Protein AF-A0A9N9SUY3-F1 (afdb_monomer)

Radius of gyration: 17.71 Å; Cα contacts (8 Å, |Δi|>4): 100; chains: 1; bounding box: 50×22×42 Å

Structure (mmCIF, N/CA/C/O backbone):
data_AF-A0A9N9SUY3-F1
#
_entry.id   AF-A0A9N9SUY3-F1
#
loop_
_atom_site.group_PDB
_atom_site.id
_atom_site.type_symbol
_atom_site.label_atom_id
_atom_site.label_alt_id
_atom_site.label_comp_id
_atom_site.label_asym_id
_atom_site.label_entity_id
_atom_site.label_seq_id
_atom_site.pdbx_PDB_ins_code
_atom_site.Cartn_x
_atom_site.Cartn_y
_atom_site.Cartn_z
_atom_site.occupancy
_atom_site.B_iso_or_equiv
_atom_site.auth_seq_id
_atom_site.auth_comp_id
_atom_site.auth_asym_id
_atom_site.auth_atom_id
_atom_site.pdbx_PDB_m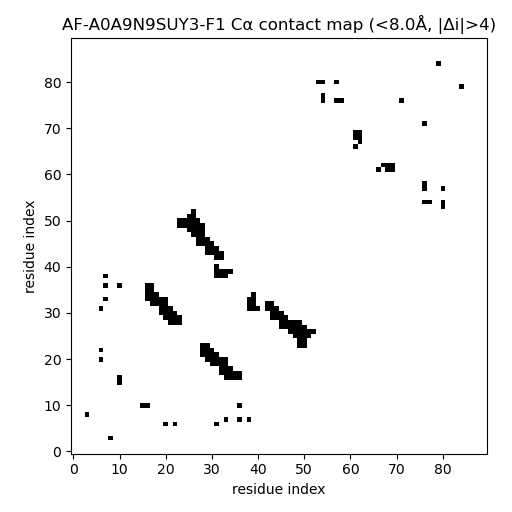odel_num
ATOM 1 N N . MET A 1 1 ? 27.554 9.095 -1.564 1.00 60.06 1 MET A N 1
ATOM 2 C CA . MET A 1 1 ? 26.320 8.423 -1.101 1.00 60.06 1 MET A CA 1
ATOM 3 C C . MET A 1 1 ? 25.505 8.096 -2.343 1.00 60.06 1 MET A C 1
ATOM 5 O O . MET A 1 1 ? 25.291 9.010 -3.126 1.00 60.06 1 MET A O 1
ATOM 9 N N . LEU A 1 2 ? 25.158 6.829 -2.589 1.00 71.81 2 LEU A N 1
ATOM 10 C CA . LEU A 1 2 ? 24.345 6.427 -3.746 1.00 71.81 2 LEU A CA 1
ATOM 11 C C . LEU A 1 2 ? 22.872 6.396 -3.314 1.00 71.81 2 LEU A C 1
ATOM 13 O O . LEU A 1 2 ? 22.533 5.651 -2.400 1.00 71.81 2 LEU A O 1
ATOM 17 N N . SER A 1 3 ? 22.021 7.215 -3.932 1.00 76.31 3 SER A N 1
ATOM 18 C CA . SER A 1 3 ? 20.570 7.219 -3.708 1.00 76.31 3 SER A CA 1
ATOM 19 C C . SER A 1 3 ? 19.870 6.631 -4.929 1.00 76.31 3 SER A C 1
ATOM 21 O O . SER A 1 3 ? 20.025 7.162 -6.030 1.00 76.31 3 SER A O 1
ATOM 23 N N . LEU A 1 4 ? 19.100 5.562 -4.736 1.00 75.69 4 LEU A N 1
ATOM 24 C CA . LEU A 1 4 ? 18.254 4.978 -5.774 1.00 75.69 4 LEU A CA 1
ATOM 25 C C . LEU A 1 4 ? 16.784 5.261 -5.429 1.00 75.69 4 LEU A C 1
ATOM 27 O O . LEU A 1 4 ? 16.385 5.011 -4.290 1.00 75.69 4 LEU A O 1
ATOM 31 N N . PRO A 1 5 ? 15.972 5.772 -6.366 1.00 79.12 5 PRO A N 1
ATOM 32 C CA . PRO A 1 5 ? 14.541 5.913 -6.143 1.00 79.12 5 PRO A CA 1
ATOM 33 C C . PRO A 1 5 ? 13.882 4.561 -5.830 1.00 79.12 5 PRO A C 1
ATOM 35 O O . PRO A 1 5 ? 14.197 3.558 -6.474 1.00 79.12 5 PRO A O 1
ATOM 38 N N . SER A 1 6 ? 12.942 4.534 -4.880 1.00 77.75 6 SER A N 1
ATOM 39 C CA . SER A 1 6 ? 12.244 3.313 -4.433 1.00 77.75 6 SER A CA 1
ATOM 40 C C . SER A 1 6 ? 11.638 2.512 -5.591 1.00 77.75 6 SER A C 1
ATOM 42 O O . SER A 1 6 ? 11.774 1.293 -5.648 1.00 77.75 6 SER A O 1
ATOM 44 N N . HIS A 1 7 ? 11.065 3.201 -6.578 1.00 77.06 7 HIS A N 1
ATOM 45 C CA . HIS A 1 7 ? 10.465 2.587 -7.763 1.00 77.06 7 HIS A CA 1
ATOM 46 C C . HIS A 1 7 ? 11.466 1.842 -8.667 1.00 77.06 7 HIS A C 1
ATOM 48 O O . HIS A 1 7 ? 11.063 0.931 -9.383 1.00 77.06 7 HIS A O 1
ATOM 54 N N . LEU A 1 8 ? 12.766 2.165 -8.621 1.00 76.75 8 LEU A N 1
ATOM 55 C CA . LEU A 1 8 ? 13.799 1.420 -9.356 1.00 76.75 8 LEU A CA 1
ATOM 56 C C . LEU A 1 8 ? 14.338 0.217 -8.571 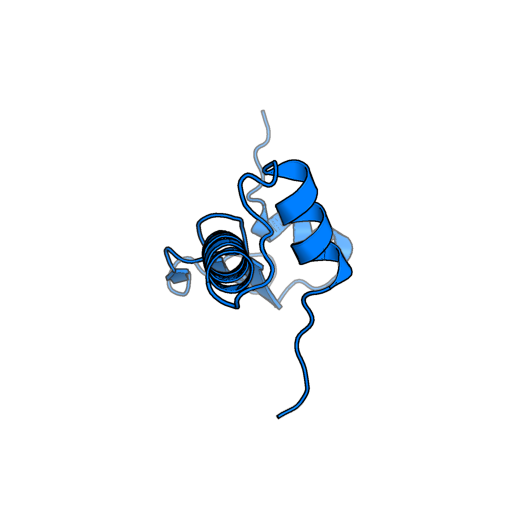1.00 76.75 8 LEU A C 1
ATOM 58 O O . LEU A 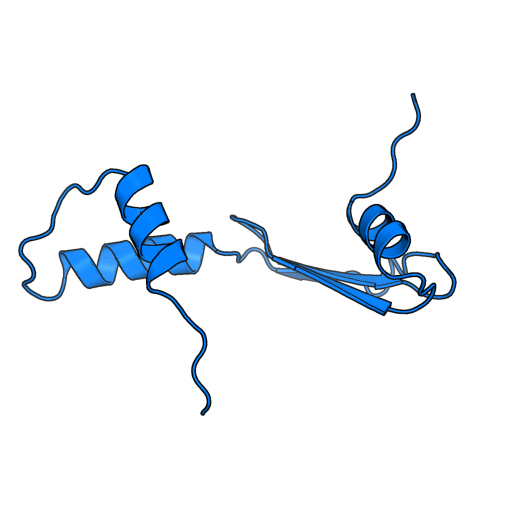1 8 ? 14.821 -0.735 -9.178 1.00 76.75 8 LEU A O 1
ATOM 62 N N . VAL A 1 9 ? 14.212 0.214 -7.238 1.00 81.69 9 VAL A N 1
ATOM 63 C CA . VAL A 1 9 ? 14.608 -0.927 -6.388 1.00 81.69 9 VAL A CA 1
ATOM 64 C C . VAL A 1 9 ? 13.770 -2.167 -6.714 1.00 81.69 9 VAL A C 1
ATOM 66 O O . VAL A 1 9 ? 14.275 -3.288 -6.679 1.00 81.69 9 VAL A O 1
ATOM 69 N N . ILE A 1 10 ? 12.498 -1.980 -7.070 1.00 80.38 10 ILE A N 1
ATOM 70 C CA . ILE A 1 10 ? 11.577 -3.082 -7.377 1.00 80.38 10 ILE A CA 1
ATOM 71 C C . ILE A 1 10 ? 12.073 -3.898 -8.578 1.00 80.38 10 ILE A C 1
ATOM 73 O O . ILE A 1 10 ? 12.048 -5.126 -8.519 1.00 80.38 10 ILE A O 1
ATOM 77 N N . LEU A 1 11 ? 12.611 -3.240 -9.612 1.00 82.31 11 LEU A N 1
ATOM 78 C CA . LEU A 1 11 ? 13.109 -3.887 -10.836 1.00 82.31 11 LEU A CA 1
ATOM 79 C C . LEU A 1 11 ? 14.194 -4.931 -10.554 1.00 82.31 11 LEU A C 1
ATOM 81 O O . LEU A 1 11 ? 14.222 -5.983 -11.191 1.00 82.31 11 LEU A O 1
ATOM 85 N N . ALA A 1 12 ? 15.046 -4.671 -9.557 1.00 80.62 12 ALA A N 1
ATOM 86 C CA . ALA A 1 12 ? 16.123 -5.578 -9.169 1.00 80.62 12 ALA A CA 1
ATOM 87 C C . ALA A 1 12 ? 15.609 -6.949 -8.696 1.00 80.62 12 ALA A C 1
ATOM 89 O O . ALA A 1 12 ? 16.325 -7.939 -8.811 1.00 80.62 12 ALA A O 1
ATOM 90 N N . ASN A 1 13 ? 14.373 -7.019 -8.188 1.00 80.88 13 ASN A N 1
ATOM 91 C CA . ASN A 1 13 ? 13.789 -8.248 -7.650 1.00 80.88 13 ASN A CA 1
ATOM 92 C C . ASN A 1 13 ? 12.992 -9.054 -8.686 1.00 80.88 13 ASN A C 1
ATOM 94 O O . ASN A 1 13 ? 12.822 -10.257 -8.515 1.00 80.88 13 ASN A O 1
ATOM 98 N N . ILE A 1 14 ? 12.495 -8.409 -9.746 1.00 85.25 14 ILE A N 1
ATOM 99 C CA . ILE A 1 14 ? 11.568 -9.020 -10.716 1.00 85.25 14 ILE A CA 1
ATOM 100 C C . ILE A 1 14 ? 12.216 -9.361 -12.065 1.00 85.25 14 ILE A C 1
ATOM 102 O O . ILE A 1 14 ? 11.554 -9.946 -12.916 1.00 85.25 14 ILE A O 1
ATOM 106 N N . ALA A 1 15 ? 13.498 -9.019 -12.256 1.00 86.62 15 ALA A N 1
ATOM 107 C CA . ALA A 1 15 ? 14.282 -9.302 -13.466 1.00 86.62 15 ALA A CA 1
ATOM 108 C C . ALA A 1 15 ? 13.610 -8.852 -14.782 1.00 86.62 15 ALA A C 1
ATOM 110 O O . ALA A 1 15 ? 13.849 -9.431 -15.842 1.00 86.62 15 ALA A O 1
ATOM 111 N N . VAL A 1 16 ? 12.790 -7.800 -14.714 1.00 89.19 16 VAL A N 1
ATOM 112 C CA . VAL A 1 16 ? 12.218 -7.112 -15.876 1.00 89.19 16 VAL A CA 1
ATOM 113 C C . VAL A 1 16 ? 12.710 -5.673 -15.907 1.00 89.19 16 VAL A C 1
ATOM 115 O O . VAL A 1 16 ? 12.919 -5.048 -14.868 1.00 89.19 16 VAL A O 1
ATOM 118 N N . ASP A 1 17 ? 12.890 -5.143 -17.110 1.00 88.06 17 ASP A N 1
ATOM 119 C CA . ASP A 1 17 ? 13.349 -3.774 -17.334 1.00 88.06 17 ASP A CA 1
ATOM 120 C C . ASP A 1 17 ? 12.203 -2.820 -17.711 1.00 88.06 17 ASP A C 1
ATOM 122 O O . ASP A 1 17 ? 12.362 -1.603 -17.636 1.00 88.06 17 ASP A O 1
ATOM 126 N N . THR A 1 18 ? 11.034 -3.355 -18.065 1.00 92.56 18 THR A N 1
ATOM 127 C CA . THR A 1 18 ? 9.859 -2.588 -18.483 1.00 92.56 18 THR A CA 1
AT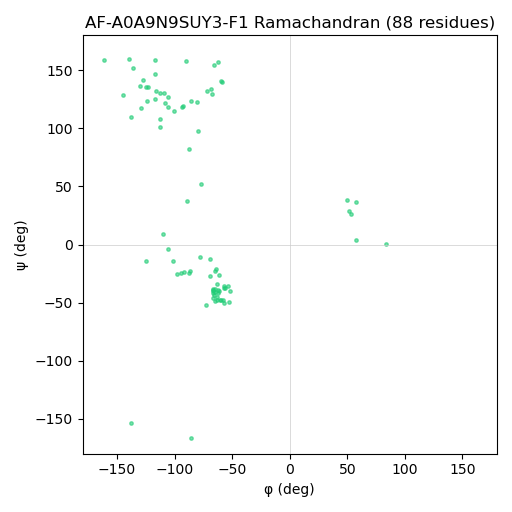OM 128 C C . THR A 1 18 ? 8.631 -3.030 -17.693 1.00 92.56 18 THR A C 1
ATOM 130 O O . THR A 1 18 ? 8.227 -4.189 -17.763 1.00 92.56 18 THR A O 1
ATOM 133 N N . VAL A 1 19 ? 8.040 -2.120 -16.916 1.00 94.12 19 VAL A N 1
ATOM 134 C CA . VAL A 1 19 ? 6.926 -2.403 -15.996 1.00 94.12 19 VAL A CA 1
ATOM 135 C C . VAL A 1 19 ? 6.188 -1.117 -15.620 1.00 94.12 19 VAL A C 1
ATOM 137 O O . VAL A 1 19 ? 6.747 -0.027 -15.687 1.00 94.12 19 VAL A O 1
ATOM 140 N N . VAL A 1 20 ? 4.942 -1.228 -15.163 1.00 94.38 20 VAL A N 1
ATOM 141 C CA . VAL A 1 20 ? 4.257 -0.136 -14.458 1.00 94.38 20 VAL A CA 1
ATOM 142 C C . VAL A 1 20 ? 4.312 -0.418 -12.963 1.00 94.38 20 VAL A C 1
ATOM 144 O O . VAL A 1 20 ? 3.734 -1.397 -12.498 1.00 94.38 20 VAL A O 1
ATOM 147 N N . VAL A 1 21 ? 5.011 0.434 -12.214 1.00 93.00 21 VAL A N 1
ATOM 148 C CA . VAL A 1 21 ? 5.061 0.351 -10.753 1.00 93.00 21 VAL A CA 1
ATOM 149 C C . VAL A 1 21 ? 3.862 1.099 -10.182 1.00 93.00 21 VAL A C 1
ATOM 151 O O . VAL A 1 21 ? 3.690 2.284 -10.465 1.00 93.00 21 VAL A O 1
ATOM 154 N N . VAL A 1 22 ? 3.056 0.413 -9.373 1.00 94.25 22 VAL A N 1
ATOM 155 C CA . VAL A 1 22 ? 1.984 1.009 -8.566 1.00 94.25 22 VAL A CA 1
ATOM 156 C C . VAL A 1 22 ? 2.383 0.863 -7.102 1.00 94.25 22 VAL A C 1
ATOM 158 O O . VAL A 1 22 ? 2.389 -0.245 -6.571 1.00 94.25 22 VAL A O 1
ATOM 161 N N . ASP A 1 23 ? 2.757 1.972 -6.477 1.00 93.38 23 ASP A N 1
ATOM 162 C CA . ASP A 1 23 ? 3.173 2.048 -5.077 1.00 93.38 23 ASP A CA 1
ATOM 163 C C . ASP A 1 23 ? 2.045 2.686 -4.260 1.00 93.38 23 ASP A C 1
ATOM 165 O O . ASP A 1 23 ? 1.637 3.813 -4.536 1.00 93.38 23 ASP A O 1
ATOM 169 N N . ILE A 1 24 ? 1.490 1.954 -3.295 1.00 95.62 24 ILE A N 1
ATOM 170 C CA . ILE A 1 24 ? 0.382 2.424 -2.455 1.00 95.62 24 ILE A CA 1
ATOM 171 C C . ILE A 1 24 ? 0.906 2.577 -1.032 1.00 95.62 24 ILE A C 1
ATOM 173 O O . ILE A 1 24 ? 1.027 1.603 -0.288 1.00 95.62 24 ILE A O 1
ATOM 177 N N . GLY A 1 25 ? 1.193 3.818 -0.652 1.00 94.69 25 GLY A N 1
ATOM 178 C CA . GLY A 1 25 ? 1.646 4.176 0.681 1.00 94.69 25 GLY A CA 1
ATOM 179 C C . GLY A 1 25 ? 0.499 4.402 1.668 1.00 94.69 25 GLY A C 1
ATOM 180 O O . GLY A 1 25 ? -0.671 4.074 1.441 1.00 94.69 25 GLY A O 1
ATOM 181 N N . TYR A 1 26 ? 0.845 4.995 2.811 1.00 96.00 26 TYR A N 1
ATOM 182 C CA . TYR A 1 26 ? -0.144 5.370 3.820 1.00 96.00 26 TYR A CA 1
ATOM 183 C C . TYR A 1 26 ? -0.972 6.585 3.379 1.00 96.00 26 TYR A C 1
ATOM 185 O O . TYR A 1 26 ? -2.197 6.500 3.347 1.00 96.00 26 TYR A O 1
ATOM 193 N N . GLN A 1 27 ? -0.320 7.676 2.969 1.00 97.19 27 GLN A N 1
ATOM 194 C CA . GLN A 1 27 ? -0.995 8.942 2.637 1.00 97.19 27 GLN A CA 1
ATOM 195 C C . GLN A 1 27 ? -1.239 9.140 1.138 1.00 97.19 27 GLN A C 1
ATOM 197 O O . GLN A 1 27 ? -2.156 9.858 0.749 1.00 97.19 27 GLN A O 1
ATOM 202 N N . GLU A 1 28 ? -0.436 8.501 0.291 1.00 96.38 28 GLU A N 1
ATOM 203 C CA . GLU A 1 28 ? -0.474 8.688 -1.157 1.00 96.38 28 GLU A CA 1
ATOM 204 C C . GLU A 1 28 ? -0.302 7.371 -1.909 1.00 96.38 28 GLU A C 1
ATOM 206 O O . GLU A 1 28 ? 0.219 6.389 -1.375 1.00 96.38 28 GLU A O 1
ATOM 211 N N . ALA A 1 29 ? -0.731 7.379 -3.166 1.00 96.56 29 ALA A N 1
ATOM 212 C CA . ALA A 1 29 ? -0.502 6.314 -4.122 1.00 96.56 29 ALA A CA 1
ATOM 213 C C . ALA A 1 29 ? 0.167 6.896 -5.367 1.00 96.56 29 ALA A C 1
ATOM 215 O O . ALA A 1 29 ? -0.236 7.944 -5.878 1.00 96.56 29 ALA A O 1
ATOM 216 N N . VAL A 1 30 ? 1.185 6.203 -5.859 1.00 95.19 30 VAL A N 1
ATOM 217 C CA . VAL A 1 30 ? 2.044 6.635 -6.953 1.00 95.19 30 VAL A CA 1
ATOM 218 C C . VAL A 1 30 ? 2.026 5.592 -8.061 1.00 95.19 30 VAL A C 1
ATOM 220 O O . VAL A 1 30 ? 2.169 4.398 -7.814 1.00 95.19 30 VAL A O 1
ATOM 223 N N . VAL A 1 31 ? 1.907 6.051 -9.303 1.00 95.50 31 VAL A N 1
ATOM 224 C CA . VAL A 1 31 ? 2.072 5.223 -10.499 1.00 95.50 31 VAL A CA 1
ATOM 225 C C . VAL A 1 31 ? 3.257 5.751 -11.294 1.00 95.50 31 VAL A C 1
ATOM 227 O O . VAL A 1 31 ? 3.308 6.933 -11.638 1.00 95.50 31 VAL A O 1
ATOM 230 N N . ASN A 1 32 ? 4.225 4.883 -11.581 1.00 93.81 32 ASN A N 1
ATOM 231 C CA . ASN A 1 32 ? 5.412 5.233 -12.354 1.00 93.81 32 ASN A CA 1
ATOM 232 C C . ASN A 1 32 ? 5.751 4.125 -13.364 1.00 93.81 32 ASN A C 1
ATOM 234 O O . ASN A 1 32 ? 6.190 3.040 -12.969 1.00 93.81 32 ASN A O 1
ATOM 238 N N . PRO A 1 33 ? 5.562 4.372 -14.669 1.00 94.62 33 PRO A N 1
ATOM 239 C CA . PRO A 1 33 ? 6.054 3.477 -15.704 1.00 94.62 33 PRO A CA 1
ATOM 240 C C . PRO A 1 33 ? 7.581 3.507 -15.766 1.00 94.62 33 PRO A C 1
ATOM 242 O O . PRO A 1 33 ? 8.193 4.570 -15.821 1.00 94.62 33 PRO A O 1
ATOM 245 N N . VAL A 1 34 ? 8.201 2.337 -15.827 1.00 92.69 34 VAL A N 1
ATOM 246 C CA . VAL A 1 34 ? 9.621 2.161 -16.122 1.00 92.69 34 VAL A CA 1
ATOM 247 C C . VAL A 1 34 ? 9.728 1.461 -17.471 1.00 92.69 34 VAL A C 1
ATOM 249 O O . VAL A 1 34 ? 9.079 0.442 -17.683 1.00 92.69 34 VAL A O 1
ATOM 252 N N . CYS A 1 35 ? 10.553 1.989 -18.370 1.00 92.69 35 CYS A N 1
ATOM 253 C CA . CYS A 1 35 ? 10.840 1.394 -19.672 1.00 92.69 35 CYS A CA 1
ATOM 254 C C . CYS A 1 35 ? 12.349 1.196 -19.821 1.00 92.69 35 CYS A C 1
ATOM 256 O O . CYS A 1 35 ? 13.105 2.162 -19.713 1.00 92.69 35 CYS A O 1
ATOM 258 N N . HIS A 1 36 ? 12.787 -0.036 -20.082 1.00 91.75 36 HIS A N 1
ATOM 259 C CA . HIS A 1 36 ? 14.204 -0.409 -20.199 1.00 91.75 36 HIS A CA 1
ATOM 260 C C . HIS A 1 36 ? 15.085 0.092 -19.032 1.00 91.75 36 HIS A C 1
ATOM 262 O O . HIS A 1 36 ? 16.205 0.557 -19.234 1.00 91.75 36 HIS A O 1
ATOM 268 N N . GLY A 1 37 ? 14.562 0.062 -17.804 1.00 87.25 37 GLY A N 1
ATOM 269 C CA . GLY A 1 37 ? 15.243 0.520 -16.589 1.00 87.25 37 GLY A CA 1
ATOM 270 C C . GLY A 1 37 ? 15.155 2.027 -16.323 1.00 87.25 37 GLY A C 1
ATOM 271 O O . GLY A 1 37 ? 15.674 2.490 -15.308 1.00 87.25 37 GLY A O 1
ATOM 272 N N . PHE A 1 38 ? 14.484 2.797 -17.186 1.00 88.88 38 PHE A N 1
ATOM 273 C CA . PHE A 1 38 ? 14.328 4.243 -17.034 1.00 88.88 38 PHE A CA 1
ATOM 274 C C . PHE A 1 38 ? 12.912 4.617 -16.577 1.00 88.88 38 PHE A C 1
ATOM 276 O O . PHE A 1 38 ? 11.945 4.237 -17.241 1.00 88.88 38 PHE A O 1
ATOM 283 N N . PRO A 1 39 ? 12.756 5.398 -15.491 1.00 90.31 39 PRO A N 1
ATOM 284 C CA . PRO A 1 39 ? 11.450 5.881 -15.063 1.00 90.31 39 PRO A CA 1
ATOM 285 C C . PRO A 1 39 ? 10.936 6.959 -16.026 1.00 90.31 39 PRO A C 1
ATOM 287 O O . PRO A 1 39 ? 11.641 7.913 -16.365 1.00 90.31 39 PRO A O 1
ATOM 290 N N . MET A 1 40 ? 9.686 6.834 -16.456 1.00 93.31 40 MET A N 1
ATOM 291 C CA . MET A 1 40 ? 9.038 7.772 -17.366 1.00 93.31 40 MET A CA 1
ATOM 292 C C . MET A 1 40 ? 8.381 8.912 -16.583 1.00 93.31 40 MET A C 1
ATOM 294 O O . MET A 1 40 ? 7.172 8.920 -16.373 1.00 93.31 40 MET A O 1
ATOM 298 N N . ILE A 1 41 ? 9.171 9.919 -16.197 1.00 89.69 41 ILE A N 1
ATOM 299 C CA . ILE A 1 41 ? 8.720 11.060 -15.369 1.00 89.69 41 ILE A CA 1
ATOM 300 C C . ILE A 1 41 ? 7.490 11.781 -15.946 1.00 89.69 41 ILE A C 1
ATOM 302 O O . ILE A 1 41 ? 6.611 12.199 -15.204 1.00 89.69 41 ILE A O 1
ATOM 306 N N . GLN A 1 42 ? 7.385 11.885 -17.271 1.00 92.88 42 GLN A N 1
ATOM 307 C CA . GLN A 1 42 ? 6.234 12.502 -17.946 1.00 92.88 42 GLN A CA 1
ATOM 308 C C . GLN A 1 42 ? 4.901 11.762 -17.734 1.00 92.88 42 GLN A C 1
ATOM 310 O O . GLN A 1 42 ? 3.840 12.342 -17.939 1.00 92.88 42 GLN A O 1
ATOM 315 N N . ALA A 1 43 ? 4.959 10.482 -17.364 1.00 93.31 43 ALA A N 1
ATOM 316 C CA . ALA A 1 43 ? 3.807 9.629 -17.094 1.00 93.31 43 ALA A CA 1
ATOM 317 C C . ALA A 1 43 ? 3.674 9.295 -15.598 1.00 93.31 43 ALA A C 1
ATOM 319 O O . ALA A 1 43 ? 2.859 8.452 -15.227 1.00 93.31 43 ALA A O 1
ATOM 320 N N . TRP A 1 44 ? 4.473 9.941 -14.744 1.00 93.12 44 TRP A N 1
ATOM 321 C CA . TRP A 1 44 ? 4.371 9.813 -13.298 1.00 93.12 44 TRP A CA 1
ATOM 322 C C . TRP A 1 44 ? 3.064 10.435 -12.807 1.00 93.12 44 TRP A C 1
ATOM 324 O O . TRP A 1 44 ? 2.734 11.573 -13.145 1.00 93.12 44 TRP A O 1
ATOM 334 N N . GLN A 1 45 ? 2.320 9.678 -12.007 1.00 96.50 45 GLN A N 1
ATOM 335 C CA . GLN A 1 45 ? 1.070 10.124 -11.406 1.00 96.50 45 GLN A CA 1
ATOM 336 C C . GLN A 1 45 ? 1.102 9.897 -9.902 1.00 96.50 45 GLN A C 1
ATOM 338 O O . GLN A 1 45 ? 1.593 8.872 -9.430 1.00 96.50 45 GLN A O 1
ATOM 343 N N . VAL A 1 46 ? 0.536 10.846 -9.162 1.00 95.44 46 VAL A N 1
ATOM 344 C CA . VAL A 1 46 ? 0.362 10.766 -7.712 1.00 95.44 46 VAL A CA 1
ATOM 345 C C . VAL A 1 46 ? -1.075 11.109 -7.381 1.00 95.44 46 VAL A C 1
ATOM 347 O O . VAL A 1 46 ? -1.630 12.075 -7.907 1.00 95.44 46 VAL A O 1
ATOM 350 N N . LEU A 1 47 ? -1.667 10.328 -6.488 1.00 96.88 47 LEU A N 1
ATOM 351 C CA . LEU A 1 47 ? -2.936 10.640 -5.860 1.00 96.88 47 LEU A CA 1
ATOM 352 C C . LEU A 1 47 ? -2.701 10.823 -4.356 1.00 96.88 47 LEU A C 1
ATOM 354 O O . LEU A 1 47 ? -2.080 9.951 -3.745 1.00 96.88 47 LEU A O 1
ATOM 358 N N . PRO A 1 48 ? -3.220 11.901 -3.737 1.00 96.56 48 PRO A N 1
ATOM 359 C CA . PRO A 1 48 ? -3.123 12.134 -2.295 1.00 96.56 48 PRO A CA 1
ATOM 360 C C . PRO A 1 48 ? -4.138 11.261 -1.536 1.00 96.56 48 PRO A C 1
ATOM 362 O O . PRO A 1 48 ? -4.988 11.751 -0.794 1.00 96.56 48 PRO A O 1
ATOM 365 N N . ILE A 1 49 ? -4.123 9.960 -1.819 1.00 96.19 49 ILE A N 1
ATOM 366 C CA . ILE A 1 49 ? -4.936 8.946 -1.165 1.00 96.19 49 ILE A CA 1
ATOM 367 C C . ILE A 1 49 ? -4.128 7.656 -1.075 1.00 96.19 49 ILE A C 1
ATOM 369 O O . ILE A 1 49 ? -3.598 7.168 -2.070 1.00 96.19 49 ILE A O 1
ATOM 373 N N . GLY A 1 50 ? -4.055 7.096 0.125 1.00 95.75 50 GLY A N 1
ATOM 374 C CA . GLY A 1 50 ? -3.415 5.815 0.385 1.00 95.75 50 GLY A CA 1
ATOM 375 C C . GLY A 1 50 ? -4.238 4.978 1.354 1.00 95.75 50 GLY A C 1
ATOM 376 O O . GLY A 1 50 ? -5.460 5.126 1.474 1.00 95.75 50 GLY A O 1
ATOM 377 N N . THR A 1 51 ? -3.568 4.089 2.079 1.00 95.88 51 THR A N 1
ATOM 378 C CA . THR A 1 51 ? -4.234 3.202 3.042 1.00 95.88 51 THR A CA 1
ATOM 379 C C . THR A 1 51 ? -4.793 3.923 4.278 1.00 95.88 51 THR A C 1
ATOM 381 O O . THR A 1 51 ? -5.628 3.34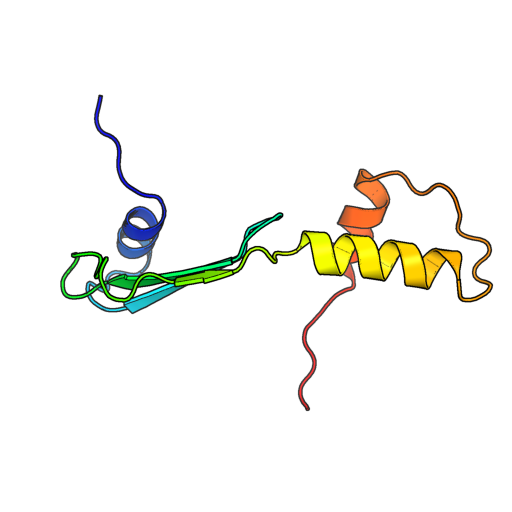6 4.976 1.00 95.88 51 THR A O 1
ATOM 384 N N . GLU A 1 52 ? -4.432 5.188 4.517 1.00 96.94 52 GLU A N 1
ATOM 385 C CA . GLU A 1 52 ? -5.048 6.063 5.526 1.00 96.94 52 GLU A CA 1
ATOM 386 C C . GLU A 1 52 ? -6.564 6.196 5.315 1.00 96.94 52 GLU A C 1
ATOM 388 O O . GLU A 1 52 ? -7.339 6.173 6.272 1.00 96.94 52 GLU A O 1
ATOM 393 N N . ALA A 1 53 ? -7.022 6.256 4.060 1.00 96.94 53 ALA A N 1
ATOM 394 C CA . ALA A 1 53 ? -8.450 6.333 3.757 1.00 96.94 53 ALA A CA 1
ATOM 395 C C . ALA A 1 53 ? -9.204 5.083 4.245 1.00 96.94 53 ALA A C 1
ATOM 397 O O . ALA A 1 53 ? -10.302 5.191 4.797 1.00 96.94 53 ALA A O 1
ATOM 398 N N . ILE A 1 54 ? -8.593 3.902 4.096 1.00 96.50 54 ILE A N 1
ATOM 399 C CA . ILE A 1 54 ? -9.134 2.636 4.609 1.00 96.50 54 ILE A CA 1
ATOM 400 C C . ILE A 1 54 ? -9.132 2.661 6.138 1.00 96.50 54 ILE A C 1
ATOM 402 O O . ILE A 1 54 ? -10.145 2.333 6.752 1.00 96.50 54 ILE A O 1
ATOM 406 N N . HIS A 1 55 ? -8.030 3.100 6.747 1.00 96.12 55 HIS A N 1
ATOM 407 C CA . HIS A 1 55 ? -7.872 3.186 8.198 1.00 96.12 55 HIS A CA 1
ATOM 408 C C . HIS A 1 55 ? -8.955 4.086 8.837 1.00 96.12 55 HIS A C 1
ATOM 410 O O . HIS A 1 55 ? -9.674 3.669 9.749 1.00 96.12 55 HIS A O 1
ATOM 416 N N . ASN A 1 56 ? -9.180 5.279 8.280 1.00 95.06 56 ASN A N 1
ATOM 417 C CA . ASN A 1 56 ? -10.213 6.219 8.731 1.00 95.06 56 ASN A CA 1
ATOM 418 C C . ASN A 1 56 ? -11.638 5.697 8.501 1.00 95.06 56 ASN A C 1
ATOM 420 O O . ASN A 1 56 ? -12.529 5.873 9.346 1.00 95.06 56 ASN A O 1
ATOM 424 N N . LYS A 1 57 ? -11.874 5.030 7.365 1.00 94.69 57 LYS A N 1
ATOM 425 C CA . LYS A 1 57 ? -13.173 4.419 7.074 1.00 94.69 57 LYS A CA 1
ATOM 426 C C . LYS A 1 57 ? -13.480 3.286 8.046 1.00 94.69 57 LYS A C 1
ATOM 428 O O . LYS A 1 57 ? -14.598 3.229 8.555 1.00 94.69 57 LYS A O 1
ATOM 433 N N . LEU A 1 58 ? -12.499 2.433 8.332 1.00 93.88 58 LEU A N 1
ATOM 434 C CA . LEU A 1 58 ? -12.616 1.338 9.288 1.00 93.88 58 LEU A CA 1
ATOM 435 C C . LEU A 1 58 ? -12.939 1.868 10.688 1.00 93.88 58 LEU A C 1
ATOM 437 O O . LEU A 1 58 ? -13.914 1.417 11.285 1.00 93.88 58 LEU A O 1
ATOM 441 N N . ARG A 1 59 ? -12.215 2.894 11.162 1.00 92.81 59 ARG A N 1
ATOM 442 C CA . ARG A 1 59 ? -12.516 3.575 12.433 1.00 92.81 59 ARG A CA 1
ATOM 443 C C . ARG A 1 59 ? -13.966 4.038 12.494 1.00 92.81 59 ARG A C 1
ATOM 445 O O . ARG A 1 59 ? -14.671 3.762 13.456 1.00 92.81 59 ARG A O 1
ATOM 452 N N . THR A 1 60 ? -14.416 4.721 11.444 1.00 92.12 60 THR A N 1
ATOM 453 C CA . THR A 1 60 ? -15.779 5.255 11.381 1.00 92.12 60 THR A CA 1
ATOM 454 C C . THR A 1 60 ? -16.814 4.132 11.404 1.00 92.12 60 THR A C 1
ATOM 456 O O . THR A 1 60 ? -17.796 4.227 12.135 1.00 92.12 60 THR A O 1
ATOM 459 N N . LEU A 1 61 ? -16.615 3.060 10.632 1.00 91.62 61 LEU A N 1
ATOM 460 C CA . LEU A 1 61 ? -17.541 1.924 10.573 1.00 91.62 61 LEU A CA 1
ATOM 461 C C . LEU A 1 61 ? -17.630 1.176 11.907 1.00 91.62 61 LEU A C 1
ATOM 463 O O . LEU A 1 61 ? -18.731 0.816 12.318 1.00 91.62 61 LEU A O 1
ATOM 467 N N . LEU A 1 62 ? -16.503 0.982 12.595 1.00 90.31 62 LEU A N 1
ATOM 468 C CA . LEU A 1 62 ? -16.483 0.348 13.912 1.00 90.31 62 LEU A CA 1
ATOM 469 C C . LEU A 1 62 ? -17.226 1.213 14.936 1.00 90.31 62 LEU A C 1
ATOM 471 O O . LEU A 1 62 ? -18.152 0.722 15.577 1.00 90.31 62 LEU A O 1
ATOM 475 N N . SER A 1 63 ? -16.931 2.513 15.005 1.00 87.38 63 SER A N 1
ATOM 476 C CA . SER A 1 63 ? -17.568 3.411 15.976 1.00 87.38 63 SER A CA 1
ATOM 477 C C . SER A 1 63 ? -19.057 3.685 15.708 1.00 87.38 63 SER A C 1
ATOM 479 O O . SER A 1 63 ? -19.786 4.000 16.644 1.00 87.38 63 SER A O 1
ATOM 481 N N . SER A 1 64 ? -19.525 3.609 14.453 1.00 83.25 64 SER A N 1
ATOM 482 C CA . SER A 1 64 ? -20.900 4.001 14.076 1.00 83.25 64 SER A CA 1
ATOM 483 C C . SER A 1 64 ? -21.923 2.860 14.054 1.00 83.25 64 SER A C 1
ATOM 485 O O . SER A 1 64 ? -23.109 3.116 14.245 1.00 83.25 64 SER A O 1
ATOM 487 N N . ASN A 1 65 ? -21.508 1.602 13.872 1.00 71.56 65 ASN A N 1
ATOM 488 C CA . ASN A 1 65 ? -22.428 0.474 13.655 1.00 71.56 65 ASN A CA 1
ATOM 489 C C . ASN A 1 65 ? -22.907 -0.230 14.943 1.00 71.56 65 ASN A C 1
ATOM 491 O O . ASN A 1 65 ? -23.055 -1.450 14.952 1.00 71.56 65 ASN A O 1
ATOM 495 N N . ASN A 1 66 ? -23.153 0.503 16.036 1.00 62.00 66 ASN A N 1
ATOM 496 C CA . ASN A 1 66 ? -23.607 -0.059 17.325 1.00 62.00 66 ASN A CA 1
ATOM 497 C C . ASN A 1 66 ? -22.717 -1.193 17.875 1.00 62.00 66 ASN A C 1
ATOM 499 O O . ASN A 1 66 ? -23.191 -2.052 18.612 1.00 62.00 66 ASN A O 1
ATOM 503 N N . THR A 1 67 ? -21.431 -1.221 17.516 1.00 69.25 67 THR A N 1
ATOM 504 C CA . THR A 1 67 ? -20.510 -2.253 18.018 1.00 69.25 67 THR A CA 1
ATOM 505 C C . THR A 1 67 ? -20.048 -1.976 19.453 1.00 69.25 67 THR A C 1
ATOM 507 O O . THR A 1 67 ? -19.413 -2.832 20.052 1.00 69.25 67 THR A O 1
ATOM 510 N N . GLU A 1 68 ? -20.324 -0.777 19.988 1.00 73.25 68 GLU A N 1
ATOM 511 C CA . GLU A 1 68 ? -19.766 -0.236 21.243 1.00 73.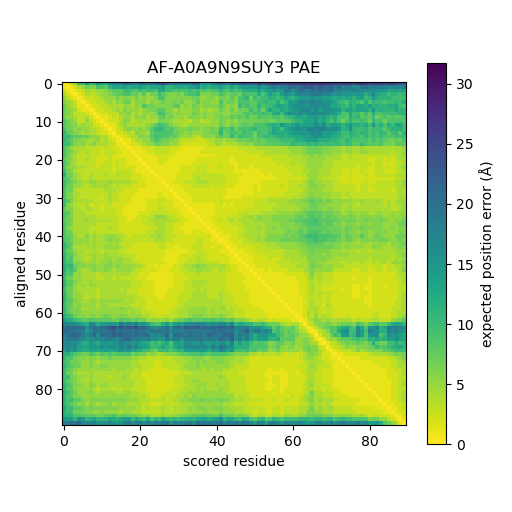25 68 GLU A CA 1
ATOM 512 C C . GLU A 1 68 ? -18.225 -0.157 21.276 1.00 73.25 68 GLU A C 1
ATOM 514 O O . GLU A 1 68 ? -17.640 0.279 22.268 1.00 73.25 68 GLU A O 1
ATOM 519 N N . ILE A 1 69 ? -17.548 -0.494 20.173 1.00 78.81 69 ILE A N 1
ATOM 520 C CA . ILE A 1 69 ? -16.094 -0.446 20.058 1.00 78.81 69 ILE A CA 1
ATOM 521 C C . ILE A 1 69 ? -15.674 1.005 19.811 1.00 78.81 69 ILE A C 1
ATOM 523 O O . ILE A 1 69 ? -15.714 1.512 18.690 1.00 78.81 69 ILE A O 1
ATOM 527 N N . GLN A 1 70 ? -15.271 1.683 20.883 1.00 80.38 70 GLN A N 1
ATOM 528 C CA . GLN A 1 70 ? -14.707 3.032 20.856 1.00 80.38 70 GLN A CA 1
ATOM 529 C C . GLN A 1 70 ? -13.263 3.012 21.363 1.00 80.38 70 GLN A C 1
ATOM 531 O O . GLN A 1 70 ? -12.864 2.110 22.096 1.00 80.38 70 GLN A O 1
ATOM 536 N N . ASN A 1 71 ? -12.482 4.033 21.002 1.00 83.56 71 ASN A N 1
ATOM 537 C CA . ASN A 1 71 ? -11.120 4.250 21.510 1.00 83.56 71 ASN A CA 1
ATOM 538 C C . ASN A 1 71 ? -10.139 3.085 21.273 1.00 83.56 71 ASN A C 1
ATOM 540 O O . ASN A 1 71 ? -9.278 2.818 22.110 1.00 83.56 71 ASN A O 1
ATOM 544 N N . LEU A 1 72 ? -10.237 2.408 20.124 1.00 89.38 72 LEU A N 1
ATOM 545 C CA . LEU A 1 72 ? -9.178 1.497 19.685 1.00 89.38 72 LEU A CA 1
ATOM 546 C C . LEU A 1 72 ? -7.860 2.259 19.516 1.00 89.38 72 LEU A C 1
ATOM 548 O O . LEU A 1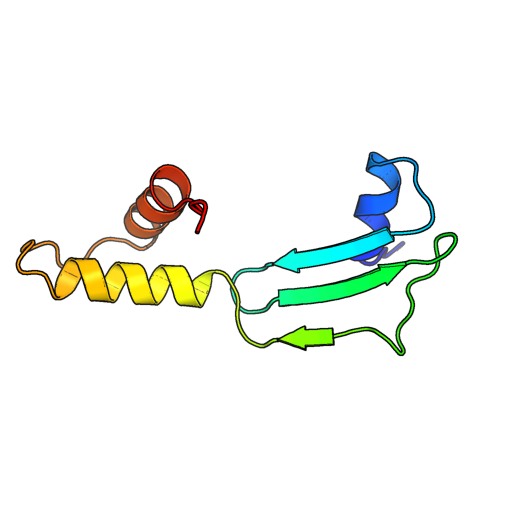 72 ? -7.847 3.379 18.993 1.00 89.38 72 LEU A O 1
ATOM 552 N N . SER A 1 73 ? -6.762 1.624 19.924 1.00 94.50 73 SER A N 1
ATOM 553 C CA . SER A 1 73 ? -5.420 2.104 19.607 1.00 94.50 73 SER A CA 1
ATOM 554 C C . SER A 1 73 ? -5.165 2.015 18.099 1.00 94.50 73 SER A C 1
ATOM 556 O O . SER A 1 73 ? -5.747 1.172 17.408 1.00 94.50 73 SER A O 1
ATOM 558 N N . GLU A 1 74 ? -4.261 2.857 17.590 1.00 94.88 74 GLU A N 1
ATOM 559 C CA . GLU A 1 74 ? -3.845 2.802 16.180 1.00 94.88 74 GLU A CA 1
ATOM 560 C C . GLU A 1 74 ? -3.290 1.423 15.806 1.00 94.88 74 GLU A C 1
ATOM 562 O O . GLU A 1 74 ? -3.574 0.921 14.724 1.00 94.88 74 GLU A O 1
ATOM 567 N N . GLU A 1 75 ? -2.554 0.781 16.719 1.00 96.75 75 GLU A N 1
ATOM 568 C CA . GLU A 1 75 ? -1.981 -0.552 16.513 1.00 96.75 75 GLU A CA 1
ATOM 569 C C . GLU A 1 75 ? -3.066 -1.615 16.314 1.00 96.75 75 GLU A C 1
ATOM 571 O O . GLU A 1 75 ? -3.008 -2.387 15.361 1.00 96.75 75 GLU A O 1
ATOM 576 N N . THR A 1 76 ? -4.089 -1.638 17.174 1.00 95.62 76 THR A N 1
ATOM 577 C CA . THR A 1 76 ? -5.187 -2.602 17.033 1.00 95.62 76 THR A CA 1
ATOM 578 C C . THR A 1 76 ? -6.002 -2.331 15.773 1.00 95.62 76 THR A C 1
ATOM 580 O O . THR A 1 76 ? -6.382 -3.270 15.077 1.00 95.62 76 THR A O 1
ATOM 583 N N . LEU A 1 77 ? -6.264 -1.063 15.449 1.00 95.25 77 LEU A N 1
ATOM 584 C CA . LEU A 1 77 ? -7.001 -0.715 14.236 1.00 95.25 77 LEU A CA 1
ATOM 585 C C . LEU A 1 77 ? -6.229 -1.107 12.965 1.00 95.25 77 LEU A C 1
ATOM 587 O O . LEU A 1 77 ? -6.826 -1.605 12.008 1.00 95.25 77 LEU A O 1
ATOM 591 N N . GLU A 1 78 ? -4.908 -0.936 12.973 1.00 96.38 78 GLU A N 1
ATOM 592 C CA . GLU A 1 78 ? -4.028 -1.364 11.890 1.00 96.38 78 GLU A CA 1
ATOM 593 C C . GLU A 1 78 ? -3.971 -2.893 11.763 1.00 96.38 78 GLU A C 1
ATOM 595 O O . GLU A 1 78 ? -4.069 -3.411 10.651 1.00 96.38 78 GLU A O 1
ATOM 600 N N . ASP A 1 79 ? -3.904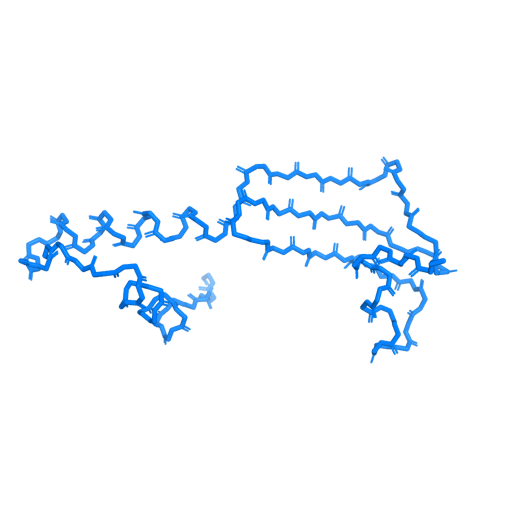 -3.627 12.877 1.00 97.31 79 ASP A N 1
ATOM 601 C CA . ASP A 1 79 ? -3.928 -5.095 12.869 1.00 97.31 79 ASP A CA 1
ATOM 602 C C . ASP A 1 79 ? -5.250 -5.634 12.291 1.00 97.31 79 ASP A C 1
ATOM 604 O O . ASP A 1 79 ? -5.237 -6.524 11.434 1.00 97.31 79 ASP A O 1
ATOM 608 N N . ILE A 1 80 ? -6.392 -5.028 12.651 1.00 95.38 80 ILE A N 1
ATOM 609 C CA . ILE A 1 80 ? -7.693 -5.352 12.041 1.00 95.38 80 ILE A CA 1
ATOM 610 C C . ILE A 1 80 ? -7.647 -5.100 10.529 1.00 95.38 80 ILE A C 1
ATOM 612 O O . ILE A 1 80 ? -8.058 -5.975 9.761 1.00 95.38 80 ILE A O 1
ATOM 616 N N . LYS A 1 81 ? -7.134 -3.938 10.094 1.00 95.38 81 LYS A N 1
ATOM 617 C CA . LYS A 1 81 ? -7.019 -3.579 8.671 1.00 95.38 81 LYS A CA 1
ATOM 618 C C . LYS A 1 81 ? -6.207 -4.623 7.901 1.00 95.38 81 LYS A C 1
ATOM 620 O O . LYS A 1 81 ? -6.679 -5.124 6.886 1.00 95.38 81 LYS A O 1
ATOM 625 N N . VAL A 1 82 ? -5.020 -4.982 8.393 1.00 96.19 82 VAL A N 1
ATOM 626 C CA . VAL A 1 82 ? -4.105 -5.920 7.720 1.00 96.19 82 VAL A CA 1
ATOM 627 C C . VAL A 1 82 ? -4.677 -7.337 7.659 1.00 96.19 82 VAL A C 1
ATOM 629 O O . VAL A 1 82 ? -4.508 -8.023 6.653 1.00 96.19 82 VAL A O 1
ATOM 632 N N . ARG A 1 83 ? -5.357 -7.793 8.716 1.00 96.75 83 ARG A N 1
ATOM 633 C CA . ARG A 1 83 ? -5.847 -9.178 8.799 1.00 96.75 83 ARG A CA 1
ATOM 634 C C . ARG A 1 83 ? -7.225 -9.396 8.190 1.00 96.75 83 ARG A C 1
ATOM 636 O O . ARG A 1 83 ? -7.544 -10.530 7.844 1.00 96.75 83 ARG A O 1
ATOM 643 N N . SER A 1 84 ? -8.045 -8.350 8.104 1.00 94.06 84 SER A N 1
ATOM 644 C CA . SER A 1 84 ? -9.484 -8.497 7.833 1.00 94.06 84 SER A CA 1
ATOM 645 C C . SER A 1 84 ? -9.983 -7.709 6.623 1.00 94.06 84 SER A C 1
ATOM 647 O O . SER A 1 84 ? -11.090 -7.976 6.160 1.00 94.06 84 SER A O 1
ATOM 649 N N . CYS A 1 85 ? -9.218 -6.752 6.088 1.00 94.44 85 CYS A N 1
ATOM 650 C CA . CYS A 1 85 ? -9.596 -6.052 4.861 1.00 94.44 85 CYS A CA 1
ATOM 651 C C . CYS A 1 85 ? -8.991 -6.751 3.639 1.00 94.44 85 CYS A C 1
ATOM 653 O O . CYS A 1 85 ? -7.775 -6.811 3.484 1.00 94.44 85 CYS A O 1
ATOM 655 N N . PHE A 1 86 ? -9.847 -7.229 2.740 1.00 94.88 86 PHE A N 1
ATOM 656 C CA . PHE A 1 86 ? -9.446 -7.854 1.482 1.00 94.88 86 PHE A CA 1
ATOM 657 C C . PHE A 1 86 ? -10.309 -7.344 0.331 1.00 94.88 86 PHE A C 1
ATOM 659 O O . PHE A 1 86 ? -11.457 -6.936 0.512 1.00 94.88 86 PHE A O 1
ATOM 666 N N . VAL A 1 87 ? -9.731 -7.355 -0.867 1.00 94.38 87 VAL A N 1
ATOM 667 C CA . VAL A 1 87 ? -10.449 -7.026 -2.097 1.00 94.38 87 VAL A CA 1
ATOM 668 C C . VAL A 1 87 ? -11.236 -8.261 -2.525 1.00 94.38 87 VAL A C 1
ATOM 670 O O . VAL A 1 87 ? -10.656 -9.330 -2.706 1.00 94.38 87 VAL A O 1
ATOM 673 N N . THR A 1 88 ? -12.552 -8.124 -2.666 1.00 93.00 88 THR A N 1
ATOM 674 C CA . THR A 1 88 ? -13.418 -9.171 -3.220 1.00 93.00 88 THR A CA 1
ATOM 675 C C . THR A 1 88 ? -13.540 -9.026 -4.732 1.00 93.00 88 THR A C 1
ATOM 677 O O . THR A 1 88 ? -13.361 -7.935 -5.282 1.00 93.00 88 THR A O 1
ATOM 680 N N . GLU A 1 89 ? -13.900 -10.116 -5.408 1.00 92.69 89 GLU A N 1
ATOM 681 C CA . GLU A 1 89 ? -14.413 -10.034 -6.776 1.00 92.69 89 GLU A CA 1
ATOM 682 C C . GLU A 1 89 ? -15.720 -9.218 -6.807 1.00 92.69 89 GLU A C 1
ATOM 684 O O . GLU A 1 89 ? -16.375 -9.028 -5.774 1.00 92.69 89 GLU A O 1
ATOM 689 N N . LYS A 1 90 ? -16.045 -8.672 -7.981 1.00 73.81 90 LYS A N 1
ATOM 690 C CA . LYS A 1 90 ? -17.283 -7.915 -8.205 1.00 73.81 90 LYS A CA 1
ATOM 691 C C . LYS A 1 90 ? -18.480 -8.832 -8.394 1.00 73.81 90 LYS A C 1
ATOM 693 O O . LYS A 1 90 ? -18.305 -9.872 -9.061 1.00 73.81 90 LYS A O 1
#

Sequence (90 aa):
MLSLPSHLVILANIAVDTVVVVDIGYQEAVVNPVCHGFPMIQAWQVLPIGTEAIHNKLRTLLSSNNTEIQNLSEETLEDIKVRSCFVTEK

Secondary structure (DSSP, 8-state):
-----HHHHTHHHHT-SSEEEEEE-SS-EEEEEEETTEE-GGG-EEES-SHHHHHHHHHHHHHHTT-------HHHHHHHHHHH--PPP-

Nearest PDB structures (foldseek):
  1mdu-assembly1_B  TM=8.895E-01  e=3.043E-04  Gallus gallus
  2fxu-assembly1_A  TM=8.914E-01  e=3.245E-04  Oryctolagus cuniculus
  3chw-assembly1_A  TM=8.826E-01  e=3.935E-04  unclassified
  4m63-assembly1_E  TM=8.819E-01  e=5.425E-04  Drosophila melanogaster
  7yne-assembly4_G  TM=8.846E-01  e=6.579E-04  Gallus gallus

Foldseek 3Di:
DDDDPPQLVVCVVVVDQWDWDWAADQQKIWTWTGHRSRTPPVPIDMDRDHCVVVLVVQQCCCVPVPVPDPDDDSVVSVVCCVPPDDDDDD

Mean predicted aligned error: 5.65 Å

Solvent-accessible surface area (backbone atoms only — not comparable to full-atom values): 5559 Å² total; per-residue (Å²): 136,92,85,74,62,72,81,62,59,55,37,76,78,67,82,49,44,62,50,74,47,76,47,75,42,53,64,33,26,38,37,41,38,27,53,80,72,40,74,40,70,94,64,51,45,78,42,92,52,25,52,48,60,54,53,55,49,51,52,51,52,43,56,65,67,80,63,83,54,65,89,74,52,71,68,58,53,48,51,49,46,72,77,69,62,75,89,74,86,133

pLDDT: mean 89.48, std 8.51, range [60.06, 97.31]

InterPro domains:
  IPR004000 Actin family [PF00022] (18-69)
  IPR043129 ATPase, nucleotide binding domain [SSF53067] (18-88)

Organism: Diabrotica balteata (NCBI:txid107213)

=== Feature glossary ===
Legend for the data blocks above and below:

— What the protein is —

Sequence gives the chain of amino acids in standard one-letter code (A=alanine, C=cysteine, …, Y=tyrosine), read N→C. It is the only feature that is directly encoded by the gene; all structural features are derived from the folded form of this sequence.

The annotation block draws on four external resources. InterPro: which protein families and domains the sequence belongs to. GO: standardized terms for what the protein does, what process it participates in, and where in the cell it acts. CATH: which structural fold it has in the CATH hierarchy. Organism: the species of origin.

— Where its atoms are —

Atomic coordinates in PDBx/mmCIF format — the same representation the Protein Data Bank distributes. Each line of the _atom_site loop places one backbone atom in Cartesian space (units: ångströms, origin: arbitrary).

Six rendered views show the 3D structure from the faces of a cube — i.e. along ±x, ±y, ±z. Rendering representation is drawn randomly per protein from cartoon (secondary-structure ribbons), sticks (backbone bonds), or molecular surface; coloring is either N→C rainbow (blue at the N-terminus through red at the C-terminus) or one color per chain.

— Local backbone conformation —

DSSP 8-state secondary structure assigns each residue one of H (α-helix), G (3₁₀-helix), I (π-helix), E (extended β-strand), B (isolated β-bridge), T (hydrogen-bonded turn), S (bend), or '-' (coil). The assignment is computed from backbone hydrogen-bond geometry via the Kabsch–Sander algorithm.

P-SEA three-state annotation labels each residue as helix, strand, or coil based purely on the ge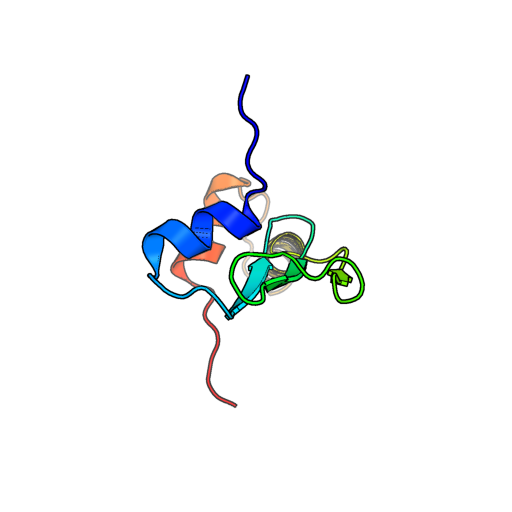ometry of the Cα trace. It serves as a fallback when the full backbone (and thus DSSP) is unavailable.

φ (phi) and ψ (psi) are the two rotatable backbone dihedrals per residue: φ is the C(i-1)–N–Cα–C torsion, ψ is the N–Cα–C–N(i+1) torsion, both in degrees on (−180°, 180°]. α-helical residues cluster near (−60°, −45°); β-strand residues near (−120°, +130°). A Ramachandran plot is simply a scatter of (φ, ψ) for every residue.

— Global shape and packing —

Radius of gyration (Rg) is the root-mean-square distance of Cα atoms from their centroid — a single number for overall size and compactness. A globular domain of N residues has Rg ≈ 2.2·N^0.38 Å; an extended or disordered chain has a much larger Rg. The Cα contact count is the number of residue pairs whose Cα atoms are within 8 Å and are more than four positions apart in sequence — a standard proxy for tertiary packing density. The bounding box is the smallest axis-aligned box enclosing all Cα atoms.

Accessible surface area quantifies burial. A residue with SASA near zero is packed into the hydrophobic core; one with SASA >100 Å² sits on the surface. Computed here via the Shrake–Rupley numerical algorithm with a 1.4 Å probe.

The contact map is a binary N×N matrix image: pixel (i, j) is dark where Cα_i and Cα_j are within 8 Å and |i−j|>4. Because the |i−j|>4 filter removes local helical contacts, off-diagonal stripes parallel to the main diagonal indicate parallel β-sheets; stripes perpendicular to it indicate antiparallel β-sheets. The Ramachandran plot scatters every residue's (φ, ψ) pair against the sterically allowed regions. The PAE heatmap renders the predicted-aligned-error matrix.

— Structural neighborhood —

A 3Di character summarizes, for each residue, the relative orientation of the Cα frame of its nearest spatial neighbor. Because it encodes fold topology rather than chemistry, 3Di alignments detect remote structural similarity that sequence alignment misses.

Structural nearest neighbors (via Foldseek easy-search vs the PDB). Reported per hit: target PDB id, E-value, and alignment TM-score. A TM-score above ~0.5 is the conventional threshold for 'same fold'.

— Confidence and disorder —

For AlphaFold models, the B-factor field carries pLDDT — the model's own estimate of local accuracy on a 0–100 scale. Regions with pLDDT<50 should be treated as essentially unmodeled; they often correspond to intrinsically disordered segments.

B-factor (Debye–Waller factor) reflects atomic displacement in the crystal lattice. It is an experimental observable (units Å²), not a prediction; low values mean the atom is pinned down, high values mean it moves or is heterogeneous across the crystal.

Predicted Aligned Error (PAE) is an AlphaFold confidence matrix: entry (i, j) is the expected error in the position of residue j, in ångströms, when the prediction is superimposed on the true structure at residue i. Low PAE within a block of residues means that block is internally rigid and well-predicted; high PAE between two blocks means their relative placement is uncertain even if each block individually is confident.